Protein AF-A0A2V7HN16-F1 (afdb_monomer)

Solvent-accessible surface area (backbone atoms only — not comparable to full-atom values): 4955 Å² total; per-residue (Å²): 98,71,66,51,52,50,54,51,48,52,31,58,76,68,67,40,53,63,96,48,72,67,45,17,45,51,34,31,35,74,72,62,70,34,51,74,68,55,38,57,51,50,54,52,46,52,51,50,36,55,48,56,74,75,41,102,61,86,76,51,70,67,59,52,49,54,53,49,56,49,54,49,51,49,47,35,63,66,53,50,51,57,54,56,72,75,103

Nearest PDB structures (foldseek):
  7aer-assembly1_B  TM=6.075E-01  e=2.636E-01  Shewanella oneidensis MR-1
  6m6u-assembly1_D  TM=5.227E-01  e=3.562E-01  Shewanella oneidensis MR-1
  6m6u-assembly1_I  TM=5.531E-01  e=6.124E-01  Shewanella oneidensis MR-1
  7bxo-assembly1_C  TM=5.772E-01  e=8.275E-01  Shewanella oneidensis MR-1
  1ylm-assembly1_B  TM=6.846E-01  e=1.922E+00  Bacillus subtilis subsp. subtilis str. 168

Mean predicted aligned error: 4.75 Å

Sequence (87 aa):
MGIRAIIEAVCRDRNASGEDLF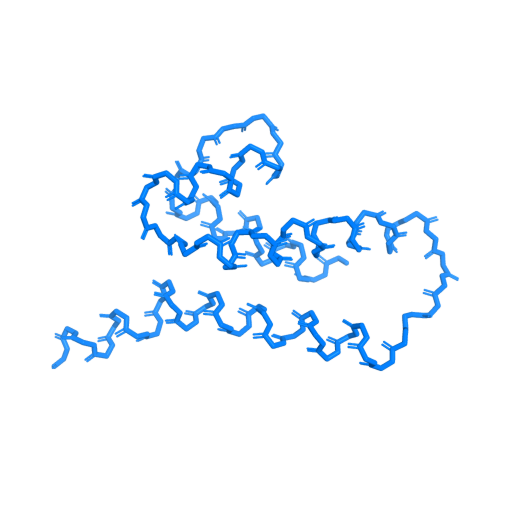EKINDLLAQGVLTKDGSDILHRLRVLGNNAAHEIKAHSATELTLAMDVAEHLLQAVYILPFHAKR

Structure (mmCIF, N/CA/C/O backbone):
data_AF-A0A2V7HN16-F1
#
_entry.id   AF-A0A2V7HN16-F1
#
loop_
_atom_site.group_PDB
_atom_site.id
_atom_site.type_symbol
_atom_site.label_atom_id
_atom_site.label_alt_id
_atom_site.label_comp_id
_atom_site.label_asym_id
_atom_site.label_entity_id
_atom_site.label_seq_id
_atom_site.pdbx_PDB_ins_code
_atom_site.Cartn_x
_atom_site.Cartn_y
_atom_site.Cartn_z
_atom_site.occupancy
_atom_site.B_iso_or_equiv
_atom_site.auth_seq_id
_atom_site.auth_comp_id
_atom_site.auth_asym_id
_atom_site.auth_atom_id
_atom_site.pdbx_PDB_model_num
ATOM 1 N N . MET A 1 1 ? -0.890 -4.298 -13.849 1.00 60.72 1 MET A N 1
ATOM 2 C CA . MET A 1 1 ? -2.371 -4.274 -13.747 1.00 60.72 1 MET A CA 1
ATOM 3 C C . MET A 1 1 ? -2.908 -4.985 -12.497 1.00 60.72 1 MET A C 1
ATOM 5 O O . MET A 1 1 ? -3.565 -4.316 -11.714 1.00 60.72 1 MET A O 1
ATOM 9 N N . GLY A 1 2 ? -2.610 -6.270 -12.241 1.00 78.88 2 GLY A N 1
ATOM 10 C CA . GLY A 1 2 ? -3.234 -7.030 -11.133 1.00 78.88 2 GLY A CA 1
ATOM 11 C C . GLY A 1 2 ? -3.068 -6.444 -9.719 1.00 78.88 2 GLY A C 1
ATOM 12 O O . GLY A 1 2 ? -4.048 -6.261 -9.011 1.00 78.88 2 GLY A O 1
ATOM 13 N N . ILE A 1 3 ? -1.850 -6.071 -9.321 1.00 79.94 3 ILE A N 1
ATOM 14 C CA . ILE A 1 3 ? -1.573 -5.580 -7.953 1.00 79.94 3 ILE A CA 1
ATOM 15 C C . ILE A 1 3 ? -2.226 -4.228 -7.689 1.00 79.94 3 ILE A C 1
ATOM 17 O O . ILE A 1 3 ? -2.816 -4.014 -6.637 1.00 79.94 3 ILE A O 1
ATOM 21 N N . ARG A 1 4 ? -2.188 -3.325 -8.673 1.00 84.12 4 ARG A N 1
ATOM 22 C CA . ARG A 1 4 ? -2.870 -2.035 -8.572 1.00 84.12 4 ARG A CA 1
ATOM 23 C C . ARG A 1 4 ? -4.375 -2.216 -8.354 1.00 84.12 4 ARG A C 1
ATOM 25 O O . ARG A 1 4 ? -4.937 -1.534 -7.507 1.00 84.12 4 ARG A O 1
ATOM 32 N N . ALA A 1 5 ? -4.996 -3.159 -9.066 1.00 88.00 5 ALA A N 1
ATOM 33 C CA . ALA A 1 5 ? -6.414 -3.463 -8.896 1.00 88.00 5 ALA A CA 1
ATOM 34 C C . ALA A 1 5 ? -6.731 -3.979 -7.481 1.00 88.00 5 ALA A C 1
ATOM 36 O O . ALA A 1 5 ? -7.763 -3.615 -6.927 1.00 88.00 5 ALA A O 1
ATOM 37 N N . ILE A 1 6 ? -5.834 -4.763 -6.869 1.00 88.06 6 ILE A N 1
ATOM 38 C CA . ILE A 1 6 ? -5.973 -5.189 -5.467 1.00 88.06 6 ILE A CA 1
ATOM 39 C C . ILE A 1 6 ? -5.949 -3.971 -4.538 1.00 88.06 6 ILE A C 1
ATOM 41 O O . ILE A 1 6 ? -6.846 -3.823 -3.714 1.00 88.06 6 ILE A O 1
ATOM 45 N N . ILE A 1 7 ? -4.975 -3.069 -4.696 1.00 89.00 7 ILE A N 1
ATOM 46 C CA . ILE A 1 7 ? -4.880 -1.858 -3.864 1.00 89.00 7 ILE A CA 1
ATOM 47 C C . ILE A 1 7 ? -6.147 -1.003 -4.017 1.00 89.00 7 ILE A C 1
ATOM 49 O O . ILE A 1 7 ? -6.719 -0.562 -3.022 1.00 89.00 7 ILE A O 1
ATOM 53 N N . GLU A 1 8 ? -6.625 -0.806 -5.247 1.00 91.19 8 GLU A N 1
ATOM 54 C CA . GLU A 1 8 ? -7.860 -0.063 -5.525 1.00 91.19 8 GLU A CA 1
ATOM 55 C C . GLU A 1 8 ? -9.100 -0.728 -4.911 1.00 91.19 8 GLU A C 1
ATOM 57 O O . GLU A 1 8 ? -9.960 -0.029 -4.369 1.00 91.19 8 GLU A O 1
ATOM 62 N N . ALA A 1 9 ? -9.186 -2.061 -4.950 1.00 91.75 9 ALA A N 1
ATOM 63 C CA . ALA A 1 9 ? -10.269 -2.813 -4.325 1.00 91.75 9 ALA A CA 1
ATOM 64 C C . ALA A 1 9 ? -10.276 -2.627 -2.801 1.00 91.75 9 ALA A C 1
ATOM 66 O O . ALA A 1 9 ? -11.331 -2.342 -2.238 1.00 91.75 9 ALA A O 1
ATOM 67 N N . VAL A 1 10 ? -9.108 -2.696 -2.152 1.00 91.31 10 VAL A N 1
ATOM 68 C CA . VAL A 1 10 ? -8.977 -2.432 -0.709 1.00 91.31 10 VAL A CA 1
ATOM 69 C C . VAL A 1 10 ? -9.364 -0.996 -0.370 1.00 91.31 10 VAL A C 1
ATOM 71 O O . VAL A 1 10 ? -10.124 -0.775 0.569 1.00 91.31 10 VAL A O 1
ATOM 74 N N . CYS A 1 11 ? -8.898 -0.016 -1.152 1.00 93.81 11 CYS A N 1
ATOM 75 C CA . CYS A 1 11 ? -9.277 1.385 -0.963 1.00 93.81 11 CYS A CA 1
ATOM 76 C C . CYS A 1 11 ? -10.800 1.557 -1.027 1.00 93.81 11 CYS A C 1
ATOM 78 O O . CYS A 1 11 ? -11.382 2.222 -0.177 1.00 93.81 11 CYS A O 1
ATOM 80 N N . ARG A 1 12 ? -11.461 0.929 -2.008 1.00 94.25 12 ARG A N 1
ATOM 81 C CA . ARG A 1 12 ? -12.921 0.994 -2.151 1.00 94.25 12 ARG A CA 1
ATOM 82 C C . ARG A 1 12 ? -13.646 0.328 -0.982 1.00 94.25 12 ARG A C 1
ATOM 84 O O . ARG A 1 12 ? -14.577 0.916 -0.448 1.00 94.25 12 ARG A O 1
ATOM 91 N N . ASP A 1 13 ? -13.231 -0.870 -0.593 1.00 94.50 13 ASP A N 1
ATOM 92 C CA . ASP A 1 13 ? -13.848 -1.627 0.502 1.00 94.50 13 ASP A CA 1
ATOM 93 C C . ASP A 1 13 ? -13.737 -0.902 1.853 1.00 94.50 13 ASP A C 1
ATOM 95 O O . ASP A 1 13 ? -14.660 -0.907 2.666 1.00 94.50 13 ASP A O 1
ATOM 99 N N . ARG A 1 14 ? -12.625 -0.196 2.065 1.00 93.00 14 ARG A N 1
ATOM 100 C CA . ARG A 1 14 ? -12.388 0.629 3.254 1.00 93.00 14 ARG A CA 1
ATOM 101 C C . ARG A 1 14 ? -12.921 2.054 3.144 1.00 93.00 14 ARG A C 1
ATOM 103 O O . ARG A 1 14 ? -12.672 2.852 4.038 1.00 93.00 14 ARG A O 1
ATOM 110 N N . ASN A 1 15 ? -13.684 2.367 2.094 1.00 95.00 15 ASN A N 1
ATOM 111 C CA . ASN A 1 15 ? -14.226 3.705 1.839 1.00 95.00 15 ASN A CA 1
ATOM 112 C C . ASN A 1 15 ? -13.148 4.802 1.907 1.00 95.00 15 ASN A C 1
ATOM 114 O O . ASN A 1 15 ? -13.390 5.886 2.434 1.00 95.00 15 ASN A O 1
ATOM 118 N N . ALA A 1 16 ? -11.951 4.507 1.392 1.00 96.44 16 ALA A N 1
ATOM 119 C CA . ALA A 1 16 ? -10.859 5.464 1.336 1.00 96.44 16 ALA A CA 1
ATOM 120 C C . ALA A 1 16 ? -11.235 6.651 0.439 1.00 96.44 16 ALA A C 1
ATOM 122 O O . ALA A 1 16 ? -11.659 6.472 -0.710 1.00 96.44 16 ALA A O 1
ATOM 123 N N . SER A 1 17 ? -11.061 7.854 0.970 1.00 95.75 17 SER A N 1
ATOM 124 C 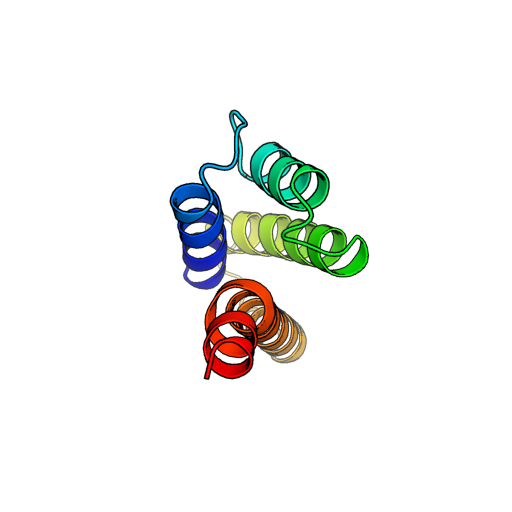CA . SER A 1 17 ? -11.341 9.122 0.302 1.00 95.75 17 SER A CA 1
ATOM 125 C C . SER A 1 17 ? -10.148 9.590 -0.538 1.00 95.75 17 SER A C 1
ATOM 127 O O . SER A 1 17 ? -9.002 9.253 -0.251 1.00 95.75 17 SER A O 1
ATOM 129 N N . GLY A 1 18 ? -10.419 10.362 -1.592 1.00 95.81 18 GLY A N 1
ATOM 130 C CA . GLY A 1 18 ? -9.395 10.928 -2.475 1.00 95.81 18 GLY A CA 1
ATOM 131 C C . GLY A 1 18 ? -9.718 10.776 -3.960 1.00 95.81 18 GLY A C 1
ATOM 132 O O . GLY A 1 18 ? -10.433 9.855 -4.373 1.00 95.81 18 GLY A O 1
ATOM 133 N N . GLU A 1 19 ? -9.181 11.683 -4.768 1.00 93.44 19 GLU A N 1
ATOM 134 C CA . GLU A 1 19 ? -9.392 11.736 -6.217 1.00 93.44 19 GLU A CA 1
ATOM 135 C C . GLU A 1 19 ? -8.553 10.685 -6.954 1.00 93.44 19 GLU A C 1
ATOM 137 O O . GLU A 1 19 ? -8.983 10.131 -7.970 1.00 93.44 19 GLU A O 1
ATOM 142 N N . ASP A 1 20 ? -7.392 10.326 -6.404 1.00 93.62 20 ASP A N 1
ATOM 143 C CA . ASP A 1 20 ? -6.482 9.352 -6.992 1.00 93.62 20 ASP A CA 1
ATOM 144 C C . ASP A 1 20 ? -6.028 8.263 -6.004 1.00 93.62 20 ASP A C 1
ATOM 146 O O . ASP A 1 20 ? -6.416 8.209 -4.836 1.00 93.62 20 ASP A O 1
ATOM 150 N N . LEU A 1 21 ? -5.224 7.318 -6.500 1.00 92.75 21 LEU A N 1
ATOM 151 C CA . LEU A 1 21 ? -4.725 6.217 -5.677 1.00 92.75 21 LEU A CA 1
ATOM 152 C C . LEU A 1 21 ? -3.699 6.682 -4.631 1.00 92.75 21 LEU A C 1
ATOM 154 O O . LEU A 1 21 ? -3.529 6.011 -3.620 1.00 92.75 21 LEU A O 1
ATOM 158 N N . PHE A 1 22 ? -3.005 7.799 -4.862 1.00 95.06 22 PHE A N 1
ATOM 159 C CA . PHE A 1 22 ? -2.065 8.350 -3.890 1.00 9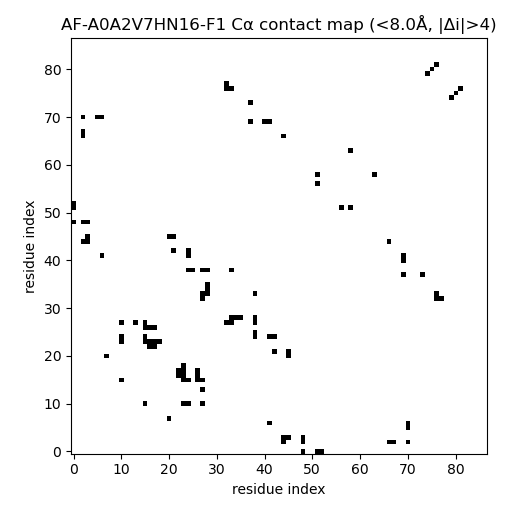5.06 22 PHE A CA 1
ATOM 160 C C . PHE A 1 22 ? -2.820 8.868 -2.661 1.00 95.06 22 PHE A C 1
ATOM 162 O O . PHE A 1 22 ? -2.501 8.484 -1.536 1.00 95.06 22 PHE A O 1
ATOM 169 N N . GLU A 1 23 ? -3.857 9.671 -2.876 1.00 97.31 23 GLU A N 1
ATOM 170 C CA . GLU A 1 23 ? -4.698 10.201 -1.805 1.00 97.31 23 GLU A CA 1
ATOM 171 C C . GLU A 1 23 ? -5.403 9.084 -1.037 1.00 97.31 23 GLU A C 1
ATOM 173 O O . GLU A 1 23 ? -5.341 9.059 0.189 1.00 97.31 23 GLU A O 1
ATOM 178 N N . LYS A 1 24 ? -5.951 8.087 -1.741 1.00 96.62 24 LYS A N 1
ATOM 179 C CA . LYS A 1 24 ? -6.603 6.932 -1.103 1.00 96.62 24 LYS A CA 1
ATOM 180 C C . LYS A 1 24 ? -5.660 6.123 -0.214 1.00 96.62 24 LYS A C 1
ATOM 182 O O . LYS A 1 24 ? -6.056 5.706 0.868 1.00 96.62 24 LYS A O 1
ATOM 187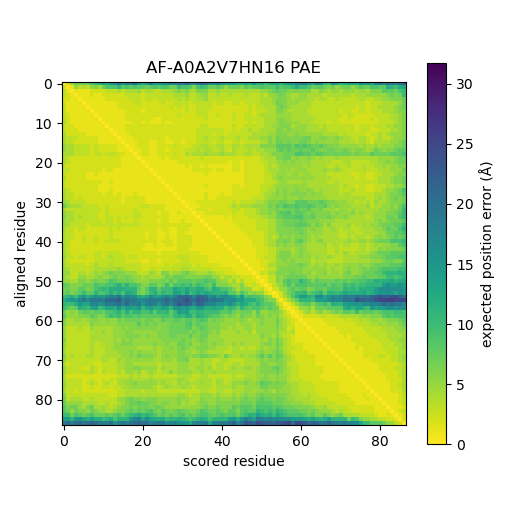 N N . ILE A 1 25 ? -4.409 5.909 -0.632 1.00 94.06 25 ILE A N 1
ATOM 188 C CA . ILE A 1 25 ? -3.410 5.223 0.207 1.00 94.06 25 ILE A CA 1
ATOM 189 C C . ILE A 1 25 ? -3.120 6.042 1.475 1.00 94.06 25 ILE A C 1
ATOM 191 O O . ILE A 1 25 ? -3.026 5.472 2.562 1.00 94.06 25 ILE A O 1
ATOM 195 N N . ASN A 1 26 ? -3.013 7.368 1.357 1.00 96.25 26 ASN A N 1
ATOM 196 C CA . ASN A 1 26 ? -2.799 8.237 2.516 1.00 96.25 26 ASN A CA 1
ATOM 197 C C . ASN A 1 26 ? -4.009 8.253 3.456 1.00 96.25 26 ASN A C 1
ATOM 199 O O . ASN A 1 26 ? -3.834 8.285 4.672 1.00 96.25 26 ASN A O 1
ATOM 203 N N . ASP A 1 27 ? -5.222 8.189 2.913 1.00 97.12 27 ASP A N 1
ATOM 204 C CA . ASP A 1 27 ? -6.437 8.111 3.716 1.00 97.12 27 ASP A CA 1
ATOM 205 C C . ASP A 1 27 ? -6.497 6.796 4.509 1.00 97.12 27 ASP A C 1
ATOM 207 O O . ASP A 1 27 ? -6.755 6.811 5.707 1.00 97.12 27 ASP A O 1
ATOM 211 N N . LEU A 1 28 ? -6.120 5.660 3.909 1.00 93.19 28 LEU A N 1
ATOM 212 C CA . LEU A 1 28 ? -6.004 4.389 4.638 1.00 93.19 28 LEU A CA 1
ATOM 213 C C . LEU A 1 28 ? -4.993 4.445 5.797 1.00 93.19 28 LEU A C 1
ATOM 215 O O . LEU A 1 28 ? -5.215 3.828 6.841 1.00 93.19 28 LEU A O 1
ATOM 219 N N . LEU A 1 29 ? -3.887 5.178 5.632 1.00 94.00 29 LEU A N 1
ATOM 220 C CA . LEU A 1 29 ? -2.945 5.441 6.723 1.00 94.00 29 LEU A CA 1
ATOM 221 C C . LEU A 1 29 ? -3.594 6.300 7.819 1.00 94.00 29 LEU A C 1
ATOM 223 O O . LEU A 1 29 ? -3.469 5.976 8.998 1.00 94.00 29 LEU A O 1
ATOM 227 N N . ALA A 1 30 ? -4.314 7.360 7.447 1.00 95.62 30 ALA A N 1
ATOM 228 C CA . ALA A 1 30 ? -5.008 8.235 8.395 1.00 95.62 30 ALA A CA 1
ATOM 229 C C . ALA A 1 30 ? -6.117 7.503 9.175 1.00 95.62 30 ALA A C 1
ATOM 231 O O . ALA A 1 30 ? -6.308 7.757 10.362 1.00 95.62 30 ALA A O 1
ATOM 232 N N . GLN A 1 31 ? -6.797 6.547 8.538 1.00 91.94 31 GLN A N 1
ATOM 233 C CA . GLN A 1 31 ? -7.785 5.669 9.168 1.00 91.94 31 GLN A CA 1
ATOM 234 C C . GLN A 1 31 ? -7.163 4.598 10.086 1.00 91.94 31 GLN A C 1
ATOM 236 O O . GLN A 1 31 ? -7.890 3.862 10.753 1.00 91.94 31 GLN A O 1
ATOM 241 N N . GLY A 1 32 ? -5.832 4.463 10.109 1.00 89.50 32 GLY A N 1
ATOM 242 C CA . GLY A 1 32 ? -5.130 3.426 10.871 1.00 89.50 32 GLY A CA 1
ATOM 243 C C . GLY A 1 32 ? -5.246 2.021 10.271 1.00 89.50 32 GLY A C 1
ATOM 244 O O . GLY A 1 32 ? -4.903 1.043 10.932 1.00 89.50 32 GLY A O 1
ATOM 245 N N . VAL A 1 33 ? -5.721 1.902 9.026 1.00 87.19 33 VAL A N 1
ATOM 246 C CA . VAL A 1 33 ? -5.779 0.627 8.292 1.00 87.19 33 VAL A CA 1
ATOM 247 C C . VAL A 1 33 ? -4.375 0.183 7.873 1.00 87.19 33 VAL A C 1
ATOM 249 O O . VAL A 1 33 ? -4.087 -1.012 7.840 1.00 87.19 33 VAL A O 1
ATOM 252 N N . LEU A 1 34 ? -3.499 1.141 7.560 1.00 86.56 34 LEU A N 1
ATOM 253 C CA . LEU A 1 34 ? -2.106 0.900 7.194 1.00 86.56 34 LEU A CA 1
ATOM 254 C C . LEU A 1 34 ? -1.148 1.428 8.256 1.00 86.56 34 LEU A C 1
ATOM 256 O O . LEU A 1 34 ? -1.402 2.439 8.905 1.00 86.56 34 LEU A O 1
ATOM 260 N N . THR A 1 35 ? 0.013 0.787 8.355 1.00 85.69 35 THR A N 1
ATOM 261 C CA . THR A 1 35 ? 1.188 1.385 8.993 1.00 85.69 35 THR A CA 1
ATOM 262 C C . THR A 1 35 ? 1.867 2.367 8.036 1.00 85.69 35 THR A C 1
ATOM 264 O O . THR A 1 35 ? 1.640 2.336 6.821 1.00 85.69 35 THR A O 1
ATOM 267 N N . LYS A 1 36 ? 2.747 3.224 8.570 1.00 88.38 36 LYS A N 1
ATOM 268 C CA . LYS A 1 36 ? 3.543 4.150 7.753 1.00 88.38 36 LYS A CA 1
ATOM 269 C C . LYS A 1 36 ? 4.365 3.409 6.692 1.00 88.38 36 LYS A C 1
ATOM 271 O O . LYS A 1 36 ? 4.287 3.759 5.516 1.00 88.38 36 LYS A O 1
ATOM 276 N N . ASP A 1 37 ? 5.050 2.343 7.095 1.00 82.94 37 ASP A N 1
ATOM 277 C CA . ASP A 1 37 ? 5.832 1.506 6.181 1.00 82.94 37 ASP A CA 1
ATOM 278 C C . ASP A 1 37 ? 4.942 0.868 5.107 1.00 82.94 37 ASP A C 1
ATOM 280 O O . ASP A 1 37 ? 5.275 0.908 3.924 1.00 82.94 37 ASP A O 1
ATOM 284 N N . GLY A 1 38 ? 3.762 0.360 5.485 1.00 83.19 38 GLY A N 1
ATOM 285 C CA . GLY A 1 38 ? 2.794 -0.189 4.533 1.00 83.19 38 GLY A CA 1
ATOM 286 C C . GLY A 1 38 ? 2.358 0.838 3.484 1.00 83.19 38 GLY A C 1
ATOM 287 O O . GLY A 1 38 ? 2.380 0.550 2.288 1.00 83.19 38 GLY A O 1
ATOM 288 N N . SER A 1 39 ? 2.039 2.063 3.909 1.00 89.06 39 SER A N 1
ATOM 289 C CA . SER A 1 39 ? 1.693 3.166 3.003 1.00 89.06 39 SER A CA 1
ATOM 290 C C . SER A 1 39 ? 2.835 3.512 2.040 1.00 89.06 39 SER A C 1
ATOM 292 O O . SER A 1 39 ? 2.601 3.684 0.843 1.00 89.06 39 SER A O 1
ATOM 294 N N . ASP A 1 40 ? 4.071 3.612 2.531 1.00 88.94 40 ASP A N 1
ATOM 295 C CA . ASP A 1 40 ? 5.228 3.992 1.709 1.00 88.94 40 ASP A CA 1
ATOM 296 C C . ASP A 1 40 ? 5.544 2.933 0.646 1.00 88.94 40 ASP A C 1
ATOM 298 O O . ASP A 1 40 ? 5.897 3.249 -0.495 1.00 88.94 40 ASP A O 1
ATOM 302 N N . ILE A 1 41 ? 5.359 1.663 0.991 1.00 83.62 41 ILE A N 1
ATOM 303 C CA . ILE A 1 41 ? 5.501 0.554 0.059 1.00 83.62 41 ILE A CA 1
ATOM 304 C C . ILE A 1 41 ? 4.382 0.581 -0.999 1.00 83.62 41 ILE A C 1
ATOM 306 O O . ILE A 1 41 ? 4.673 0.469 -2.194 1.00 83.62 41 ILE A O 1
ATOM 310 N N . LEU A 1 42 ? 3.116 0.781 -0.612 1.00 88.50 42 LEU A N 1
ATOM 311 C CA . LEU A 1 42 ? 2.011 0.875 -1.577 1.00 88.50 42 LEU A CA 1
ATOM 312 C C . LEU A 1 42 ? 2.201 2.034 -2.56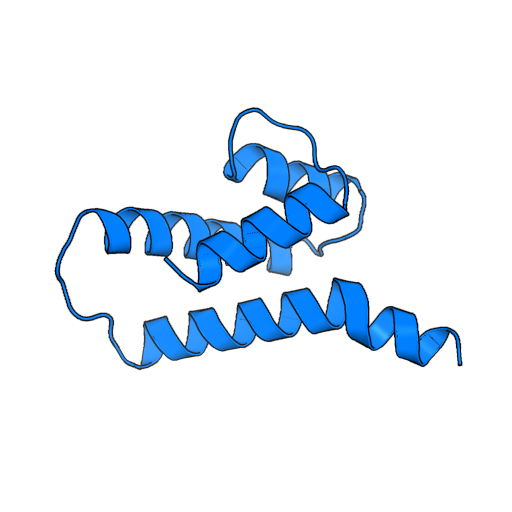2 1.00 88.50 42 LEU A C 1
ATOM 314 O O . LEU A 1 42 ? 1.887 1.891 -3.746 1.00 88.50 42 LEU A O 1
ATOM 318 N N . HIS A 1 43 ? 2.788 3.150 -2.123 1.00 90.25 43 HIS A N 1
ATOM 319 C CA . HIS A 1 43 ? 3.157 4.250 -3.016 1.00 90.25 43 HIS A CA 1
ATOM 320 C C . HIS A 1 43 ? 4.191 3.844 -4.064 1.00 90.25 43 HIS A C 1
ATOM 322 O O . HIS A 1 43 ? 4.054 4.225 -5.229 1.00 90.25 43 HIS A O 1
ATOM 328 N N . ARG A 1 44 ? 5.190 3.033 -3.697 1.00 84.56 44 ARG A N 1
ATOM 329 C CA . ARG A 1 44 ? 6.165 2.490 -4.659 1.00 84.56 44 ARG A CA 1
ATOM 330 C C . ARG A 1 44 ? 5.485 1.570 -5.672 1.00 84.56 44 ARG A C 1
ATOM 332 O O . ARG A 1 44 ? 5.760 1.673 -6.866 1.00 84.56 44 ARG A O 1
ATOM 339 N N . LEU A 1 45 ? 4.545 0.736 -5.230 1.00 84.31 45 LEU A N 1
ATOM 340 C CA . LEU A 1 45 ? 3.791 -0.154 -6.119 1.00 84.31 45 LEU A CA 1
ATOM 341 C C . LEU A 1 45 ? 2.814 0.574 -7.032 1.00 84.31 45 LEU A C 1
ATOM 343 O O . LEU A 1 45 ? 2.649 0.178 -8.183 1.00 84.31 45 LEU A O 1
ATOM 347 N N . ARG A 1 46 ? 2.198 1.660 -6.560 1.00 86.44 46 ARG A N 1
ATOM 348 C CA . ARG A 1 46 ? 1.389 2.554 -7.396 1.00 86.44 46 ARG A CA 1
ATOM 349 C C . ARG A 1 46 ? 2.214 3.092 -8.564 1.00 86.44 46 ARG A C 1
ATOM 351 O O . ARG A 1 46 ? 1.739 3.069 -9.699 1.00 86.44 46 ARG A O 1
ATOM 358 N N . VAL A 1 47 ? 3.440 3.545 -8.291 1.00 83.50 47 VAL A N 1
ATOM 359 C CA . VAL A 1 47 ? 4.375 4.033 -9.318 1.00 83.50 47 VAL A CA 1
ATOM 360 C C . VAL A 1 47 ? 4.794 2.900 -10.253 1.00 83.50 47 VAL A C 1
ATOM 362 O O . VAL A 1 47 ? 4.674 3.050 -11.466 1.00 83.50 47 VAL A O 1
ATOM 365 N N . LEU A 1 48 ? 5.188 1.741 -9.711 1.00 79.12 48 LEU A N 1
ATOM 366 C CA . LEU A 1 48 ? 5.547 0.567 -10.513 1.00 79.12 48 LEU A CA 1
ATOM 367 C C . LEU A 1 48 ? 4.400 0.153 -11.445 1.00 79.12 48 LEU A C 1
ATOM 369 O O . LEU A 1 48 ? 4.616 -0.057 -12.632 1.00 79.12 48 LEU A O 1
ATOM 373 N N . GLY A 1 49 ? 3.168 0.095 -10.934 1.00 77.25 49 GLY A N 1
ATOM 374 C CA . GLY A 1 49 ? 1.979 -0.260 -11.704 1.00 77.25 49 GLY A CA 1
ATOM 375 C C . GLY A 1 49 ? 1.625 0.753 -12.795 1.00 77.25 49 GLY A C 1
ATOM 376 O O . GLY A 1 49 ? 1.156 0.345 -13.855 1.00 77.25 49 GLY A O 1
ATOM 377 N N . ASN A 1 50 ? 1.866 2.047 -12.559 1.00 78.31 50 ASN A N 1
ATOM 378 C CA . ASN A 1 50 ? 1.726 3.091 -13.580 1.00 78.31 50 ASN A CA 1
ATOM 379 C C . ASN A 1 50 ? 2.768 2.939 -14.691 1.00 78.31 50 ASN A C 1
ATOM 381 O O . ASN A 1 50 ? 2.429 3.069 -15.864 1.00 78.31 50 ASN A O 1
ATOM 385 N N . ASN A 1 51 ? 4.017 2.645 -14.333 1.00 72.56 51 ASN A N 1
ATOM 386 C CA . ASN A 1 51 ? 5.088 2.448 -15.307 1.00 72.56 51 ASN A CA 1
ATOM 387 C C . ASN A 1 51 ? 4.852 1.166 -16.118 1.00 72.56 51 ASN A C 1
ATOM 389 O O . ASN A 1 51 ? 4.955 1.188 -17.338 1.00 72.56 51 ASN A O 1
ATOM 393 N N . ALA A 1 52 ? 4.417 0.088 -15.459 1.00 70.81 52 ALA A N 1
ATOM 394 C CA . ALA A 1 52 ? 4.046 -1.186 -16.078 1.00 70.81 52 ALA A CA 1
ATOM 395 C C . ALA A 1 52 ? 2.919 -1.070 -17.118 1.00 70.81 52 ALA A C 1
ATOM 397 O O . ALA A 1 52 ? 2.825 -1.884 -18.030 1.00 70.81 52 ALA A O 1
ATOM 398 N N . ALA A 1 53 ? 2.012 -0.103 -16.946 1.00 68.94 53 ALA A N 1
ATOM 399 C CA . ALA A 1 53 ? 0.911 0.130 -17.878 1.00 68.94 53 ALA A CA 1
ATOM 400 C C . ALA A 1 53 ? 1.350 0.899 -19.137 1.00 68.94 53 ALA A C 1
ATOM 402 O O . ALA A 1 53 ? 0.681 0.803 -20.163 1.00 68.94 53 ALA A O 1
ATOM 403 N N . HIS A 1 54 ? 2.457 1.646 -19.061 1.00 67.00 54 HIS A N 1
ATOM 404 C CA . HIS A 1 54 ? 2.954 2.492 -20.148 1.00 67.00 54 HIS A CA 1
ATOM 405 C C . HIS A 1 54 ? 4.187 1.916 -20.858 1.00 67.00 54 HIS A C 1
ATOM 407 O O . HIS A 1 54 ? 4.363 2.154 -22.050 1.00 67.00 54 HIS A O 1
ATOM 413 N N . GLU A 1 55 ? 5.026 1.137 -20.170 1.00 61.22 55 GLU A N 1
ATOM 414 C CA . GLU A 1 55 ? 6.226 0.520 -20.734 1.00 61.22 55 GLU A CA 1
ATOM 415 C C . GLU A 1 55 ? 6.069 -1.002 -20.835 1.00 61.22 55 GLU A C 1
ATOM 417 O O . GLU A 1 55 ? 5.926 -1.700 -19.832 1.00 61.22 55 GLU A O 1
ATOM 422 N N . ILE A 1 56 ? 6.174 -1.546 -22.053 1.00 58.41 56 ILE A N 1
ATOM 423 C CA . ILE A 1 56 ? 6.273 -2.994 -22.306 1.00 58.41 56 ILE A CA 1
ATOM 424 C C . ILE A 1 56 ? 7.712 -3.444 -21.997 1.00 58.41 56 ILE A C 1
ATOM 426 O O . ILE A 1 56 ? 8.454 -3.896 -22.867 1.00 58.41 56 ILE A O 1
ATOM 430 N N . LYS A 1 57 ? 8.155 -3.256 -20.754 1.00 66.56 57 LYS A N 1
ATOM 431 C CA . LYS A 1 57 ? 9.397 -3.836 -20.239 1.00 66.56 57 LYS A CA 1
ATOM 432 C C . LYS A 1 57 ? 9.039 -4.944 -19.268 1.00 66.56 57 LYS A C 1
ATOM 434 O O . LYS A 1 57 ? 8.207 -4.764 -18.384 1.00 66.56 57 LYS A O 1
ATOM 439 N N . ALA A 1 58 ? 9.678 -6.098 -19.436 1.00 71.06 58 ALA A N 1
ATOM 440 C CA . ALA A 1 58 ? 9.568 -7.169 -18.461 1.00 71.06 58 ALA A CA 1
ATOM 441 C C . ALA A 1 58 ? 10.135 -6.678 -17.122 1.00 71.06 58 ALA A C 1
ATOM 443 O O . ALA A 1 58 ? 11.290 -6.252 -17.057 1.00 71.06 58 ALA A O 1
ATOM 444 N N . HIS A 1 59 ? 9.320 -6.728 -16.071 1.00 74.69 59 HIS A N 1
ATOM 445 C CA . HIS A 1 59 ? 9.793 -6.479 -14.714 1.00 74.69 59 HIS A CA 1
ATOM 446 C C . HIS A 1 59 ? 10.756 -7.579 -14.282 1.00 74.69 59 HIS A C 1
ATOM 448 O O . HIS A 1 59 ? 10.607 -8.746 -14.655 1.00 74.69 59 HIS A O 1
ATOM 454 N N . SER A 1 60 ? 11.736 -7.205 -13.468 1.00 82.44 60 SER A N 1
ATOM 455 C CA . SER A 1 60 ? 12.630 -8.166 -12.837 1.00 82.44 60 SER A CA 1
ATOM 456 C C . SER A 1 60 ? 11.863 -9.067 -11.864 1.00 82.44 60 SER A C 1
ATOM 458 O O . SER A 1 60 ? 10.845 -8.676 -11.287 1.00 82.44 60 SER A O 1
ATOM 460 N N . ALA A 1 61 ? 12.383 -10.274 -11.631 1.00 83.44 61 ALA A N 1
ATOM 461 C CA . ALA A 1 61 ? 11.831 -11.177 -10.623 1.00 83.44 61 ALA A CA 1
ATOM 462 C C . ALA A 1 61 ? 11.749 -10.499 -9.243 1.00 83.44 61 ALA A C 1
ATOM 464 O O . ALA A 1 61 ? 10.753 -10.645 -8.549 1.00 83.44 61 ALA A O 1
ATOM 465 N N . THR A 1 62 ? 12.749 -9.689 -8.883 1.00 82.19 62 THR A N 1
ATOM 466 C CA . THR A 1 62 ? 12.781 -8.941 -7.620 1.00 82.19 62 THR A CA 1
ATOM 467 C C . THR A 1 62 ? 11.623 -7.953 -7.490 1.00 82.19 62 THR A C 1
ATOM 469 O O . THR A 1 62 ? 10.995 -7.891 -6.437 1.00 82.19 62 THR A O 1
ATOM 472 N N . GLU A 1 63 ? 11.312 -7.197 -8.546 1.00 76.56 63 GLU A N 1
ATOM 473 C CA . GLU A 1 63 ? 10.182 -6.259 -8.536 1.00 76.56 63 GLU A CA 1
ATOM 474 C C . GLU A 1 63 ? 8.844 -6.991 -8.424 1.00 76.56 63 GLU A C 1
ATOM 476 O O . GLU A 1 63 ? 7.964 -6.546 -7.689 1.00 76.56 63 GLU A O 1
ATOM 481 N N . LEU A 1 64 ? 8.695 -8.122 -9.121 1.00 82.38 64 LEU A N 1
ATOM 482 C CA . LEU A 1 64 ? 7.484 -8.940 -9.056 1.00 82.38 64 LEU A CA 1
ATOM 483 C C . LEU A 1 64 ? 7.290 -9.560 -7.669 1.00 82.38 64 LEU A C 1
ATOM 485 O O . LEU A 1 64 ? 6.190 -9.471 -7.126 1.00 82.38 64 LEU A O 1
ATOM 489 N N . THR A 1 65 ? 8.343 -10.136 -7.083 1.00 84.25 65 THR A N 1
ATOM 490 C CA . THR A 1 65 ? 8.305 -10.707 -5.729 1.00 84.25 65 THR A CA 1
ATOM 491 C C . THR A 1 65 ? 7.961 -9.641 -4.700 1.00 84.25 65 THR A C 1
ATOM 493 O O . THR A 1 65 ? 7.007 -9.820 -3.951 1.00 84.25 65 THR A O 1
ATOM 496 N N . LEU A 1 66 ? 8.641 -8.489 -4.733 1.00 79.44 66 LEU A N 1
ATOM 497 C CA . LEU A 1 66 ? 8.333 -7.379 -3.832 1.00 79.44 66 LEU A CA 1
ATOM 498 C C . LEU A 1 66 ? 6.864 -6.961 -3.952 1.00 79.44 66 LEU A C 1
ATOM 500 O O . LEU A 1 66 ? 6.196 -6.696 -2.961 1.00 79.44 66 LEU A O 1
ATOM 504 N N . ALA A 1 67 ? 6.341 -6.901 -5.171 1.00 79.56 67 ALA A N 1
ATOM 505 C CA . ALA A 1 67 ? 4.967 -6.496 -5.386 1.00 79.56 67 ALA A CA 1
ATOM 506 C C . ALA A 1 67 ? 3.950 -7.539 -4.871 1.00 79.56 67 ALA A C 1
ATOM 508 O O . ALA A 1 67 ? 2.902 -7.151 -4.346 1.00 79.56 67 ALA A O 1
ATOM 509 N N . MET A 1 68 ? 4.259 -8.836 -4.976 1.00 85.25 68 MET A N 1
ATOM 510 C CA . MET A 1 68 ? 3.457 -9.921 -4.393 1.00 85.25 68 MET A CA 1
ATOM 511 C C . MET A 1 68 ? 3.482 -9.898 -2.862 1.00 85.25 68 MET A C 1
ATOM 513 O O . MET A 1 68 ? 2.411 -9.891 -2.258 1.00 85.25 68 MET A O 1
ATOM 517 N N . ASP A 1 69 ? 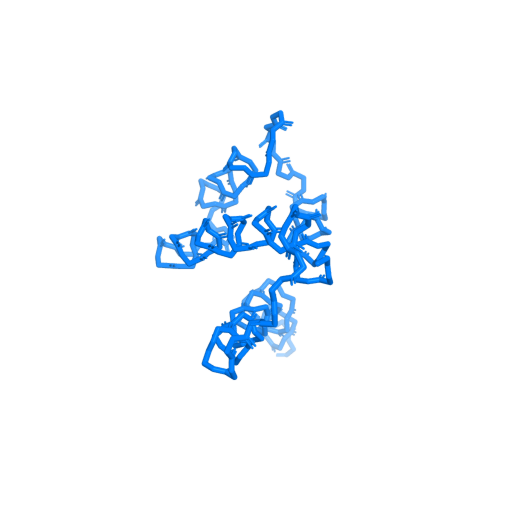4.664 -9.799 -2.247 1.00 84.19 69 ASP A N 1
ATOM 518 C CA . ASP A 1 69 ? 4.829 -9.802 -0.786 1.00 84.19 69 ASP A CA 1
ATOM 519 C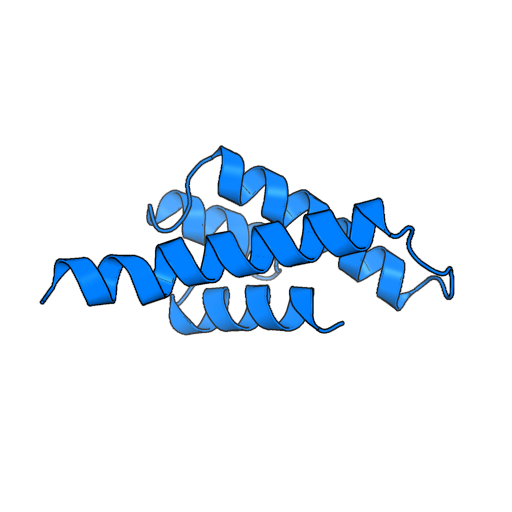 C . ASP A 1 69 ? 3.980 -8.716 -0.125 1.00 84.19 69 ASP A C 1
ATOM 521 O O . ASP A 1 69 ? 3.376 -8.904 0.929 1.00 84.19 69 ASP A O 1
ATOM 525 N N . VAL A 1 70 ? 3.901 -7.558 -0.764 1.00 77.44 70 VAL A N 1
ATOM 526 C CA . VAL A 1 70 ? 3.175 -6.407 -0.237 1.00 77.44 70 VAL A CA 1
ATOM 527 C C . VAL A 1 70 ? 1.675 -6.551 -0.426 1.00 77.44 70 VAL A C 1
ATOM 529 O O . VAL A 1 70 ? 0.916 -6.179 0.468 1.00 77.44 70 VAL A O 1
ATOM 532 N N . ALA A 1 71 ? 1.234 -7.074 -1.572 1.00 83.88 71 ALA A N 1
ATOM 533 C CA . ALA A 1 71 ? -0.176 -7.380 -1.776 1.00 83.88 71 ALA A CA 1
ATOM 534 C C . ALA A 1 71 ? -0.652 -8.400 -0.732 1.00 83.88 71 ALA A C 1
ATOM 536 O O . ALA A 1 71 ? -1.722 -8.227 -0.149 1.00 83.88 71 ALA A O 1
ATOM 537 N N . GLU A 1 72 ? 0.167 -9.411 -0.442 1.00 87.19 72 GLU A N 1
ATOM 538 C CA . GLU A 1 72 ? -0.110 -10.376 0.615 1.00 87.19 72 GLU A CA 1
ATOM 539 C C . GLU A 1 72 ? -0.153 -9.717 1.998 1.00 87.19 72 GLU A C 1
ATOM 541 O O . GLU A 1 72 ? -1.157 -9.867 2.693 1.00 87.19 72 GLU A O 1
ATOM 546 N N . HIS A 1 73 ? 0.852 -8.920 2.377 1.00 82.75 73 HIS A N 1
ATOM 547 C CA . HIS A 1 73 ? 0.847 -8.198 3.657 1.00 82.75 73 HIS A CA 1
ATOM 548 C C . HIS A 1 73 ? -0.376 -7.287 3.811 1.00 82.75 73 HIS A C 1
ATOM 550 O O . HIS A 1 73 ? -0.972 -7.233 4.888 1.00 82.75 73 HIS A O 1
ATOM 556 N N . LEU A 1 74 ? -0.786 -6.598 2.742 1.00 83.88 74 LEU A N 1
ATOM 557 C CA . LEU A 1 74 ? -1.986 -5.766 2.738 1.00 83.88 74 LEU A CA 1
ATOM 558 C C . LEU A 1 74 ? -3.235 -6.603 3.036 1.00 83.88 74 LEU A C 1
ATOM 560 O O . LEU A 1 74 ? -4.009 -6.269 3.930 1.00 83.88 74 LEU A O 1
ATOM 564 N N . LEU A 1 75 ? -3.430 -7.710 2.318 1.00 88.69 75 LEU A N 1
ATOM 565 C CA . LEU A 1 75 ? -4.583 -8.588 2.526 1.00 88.69 75 LEU A CA 1
ATOM 566 C C . LEU A 1 75 ? -4.556 -9.248 3.910 1.00 88.69 75 LEU A C 1
ATOM 568 O O . LEU A 1 75 ? -5.605 -9.386 4.548 1.00 88.69 75 LEU A O 1
ATOM 572 N N . GLN A 1 76 ? -3.367 -9.605 4.399 1.00 88.75 76 GLN A N 1
ATOM 573 C CA . GLN A 1 76 ? -3.181 -10.141 5.740 1.00 88.75 76 GLN A CA 1
ATOM 574 C C . GLN A 1 76 ? -3.608 -9.137 6.810 1.00 88.75 76 GLN A C 1
ATOM 576 O O . GLN A 1 76 ? -4.448 -9.467 7.647 1.00 88.75 76 GLN A O 1
ATOM 581 N N . ALA A 1 77 ? -3.085 -7.911 6.758 1.00 81.06 77 ALA A N 1
ATOM 582 C CA . ALA A 1 77 ? -3.394 -6.863 7.725 1.00 81.06 77 ALA A CA 1
ATOM 583 C C . ALA A 1 77 ? -4.870 -6.447 7.684 1.00 81.06 77 ALA A C 1
ATOM 585 O O . ALA A 1 77 ? -5.492 -6.243 8.724 1.00 81.06 77 ALA A O 1
ATOM 586 N N . VAL A 1 78 ? -5.443 -6.344 6.484 1.00 85.44 78 VAL A N 1
ATOM 587 C CA . VAL A 1 78 ? -6.787 -5.798 6.301 1.00 85.44 78 VAL A CA 1
ATOM 588 C C . VAL A 1 78 ? -7.872 -6.846 6.547 1.00 85.44 78 VAL A C 1
ATOM 590 O O . VAL A 1 78 ? -8.889 -6.518 7.155 1.00 85.44 78 VAL A O 1
ATOM 593 N N . TYR A 1 79 ? -7.700 -8.090 6.099 1.00 88.88 79 TYR A N 1
ATOM 594 C CA . TYR A 1 79 ? -8.781 -9.086 6.107 1.00 88.88 79 TYR A CA 1
ATOM 595 C C . TYR A 1 79 ? -8.473 -10.312 6.960 1.00 88.88 79 TYR A C 1
ATOM 597 O O . TYR A 1 79 ? -9.312 -10.717 7.764 1.00 88.88 79 TYR A O 1
ATOM 605 N N . ILE A 1 80 ? -7.289 -10.906 6.800 1.00 90.19 80 ILE A N 1
ATOM 606 C CA . ILE A 1 80 ? -7.006 -12.245 7.340 1.00 90.19 80 ILE A CA 1
ATOM 607 C C . ILE A 1 80 ? -6.733 -12.191 8.847 1.00 90.19 80 ILE A C 1
ATOM 609 O O . ILE A 1 80 ? -7.395 -12.886 9.618 1.00 90.19 80 ILE A O 1
ATOM 613 N N . LEU A 1 81 ? -5.799 -11.347 9.294 1.00 87.44 81 LEU A N 1
ATOM 614 C CA . LEU A 1 81 ? -5.449 -11.231 10.713 1.00 87.44 81 LEU A CA 1
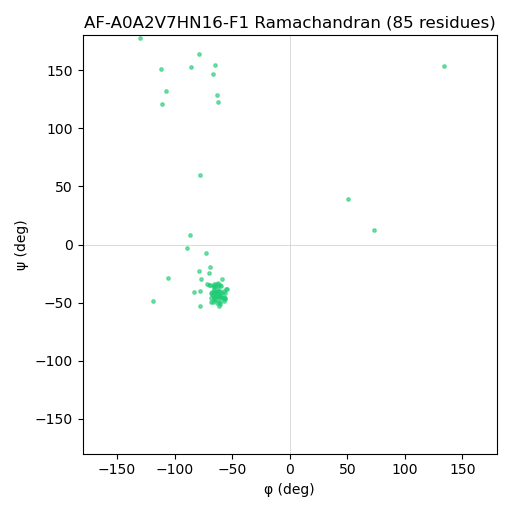ATOM 615 C C . LEU A 1 81 ? -6.627 -10.714 11.558 1.00 87.44 81 LEU A C 1
ATOM 617 O O . LEU A 1 81 ? -6.909 -11.331 12.587 1.00 87.44 81 LEU A O 1
ATOM 621 N N . PRO A 1 82 ? -7.390 -9.681 11.137 1.00 85.50 82 PRO A N 1
ATOM 622 C CA . PRO A 1 82 ? -8.588 -9.270 11.867 1.00 85.50 82 PRO A CA 1
ATOM 623 C C . PRO A 1 82 ? -9.669 -10.354 11.934 1.00 85.50 82 PRO A C 1
ATOM 625 O O . PRO A 1 82 ? -10.392 -10.424 12.925 1.00 85.50 82 PRO A O 1
ATOM 628 N N . PHE A 1 83 ? -9.801 -11.196 10.903 1.00 91.50 83 PHE A N 1
ATOM 629 C CA . PHE A 1 83 ? -10.720 -12.336 10.933 1.00 91.50 83 PHE A CA 1
ATOM 630 C C . PHE A 1 83 ? -10.270 -13.395 11.948 1.00 91.50 83 PHE A C 1
ATOM 632 O O . PHE A 1 83 ? -11.090 -13.879 12.725 1.00 91.50 83 PHE A O 1
ATOM 639 N N . HIS A 1 84 ? -8.974 -13.718 11.991 1.00 90.69 84 HIS A N 1
ATOM 640 C CA . HIS A 1 84 ? -8.423 -14.665 12.963 1.00 90.69 84 HIS A CA 1
ATOM 641 C C . HIS A 1 84 ? -8.511 -14.159 14.406 1.00 90.69 84 HIS A C 1
ATOM 643 O O . HIS A 1 84 ? -8.825 -14.941 15.292 1.00 90.69 84 HIS A O 1
ATOM 649 N N . ALA A 1 85 ? -8.290 -12.865 14.646 1.00 86.19 85 ALA A N 1
ATOM 650 C CA . ALA A 1 85 ? -8.348 -12.282 15.989 1.00 86.19 85 ALA A CA 1
ATOM 651 C C . ALA A 1 85 ? -9.767 -12.231 16.591 1.00 86.19 85 ALA A C 1
ATOM 653 O O . ALA A 1 85 ? -9.915 -12.074 17.798 1.00 86.19 85 ALA A O 1
ATOM 654 N N . LYS A 1 86 ? -10.811 -12.322 15.756 1.00 81.44 86 LYS A N 1
ATOM 655 C CA . LYS A 1 86 ? -12.223 -12.340 16.179 1.00 81.44 86 LYS A CA 1
ATOM 656 C C . LYS A 1 86 ? -12.761 -13.749 16.460 1.00 81.44 86 LYS A C 1
ATOM 658 O O . LYS A 1 86 ? -13.934 -13.869 16.812 1.00 81.44 86 LYS A O 1
ATOM 663 N N . ARG A 1 87 ? -11.953 -14.786 16.235 1.00 54.78 87 ARG A N 1
ATOM 664 C CA . ARG A 1 87 ? -12.294 -16.187 16.502 1.00 54.78 87 ARG A CA 1
ATOM 665 C C . ARG A 1 87 ? -11.829 -16.639 17.876 1.00 54.78 87 ARG A C 1
ATOM 667 O O . ARG A 1 87 ? -10.798 -16.121 18.349 1.00 54.78 87 ARG A O 1
#

Secondary structure (DSSP, 8-state):
-HHHHHHHHHHHHTT--SSSHHHHHHHHHHTTSS-HHHHHH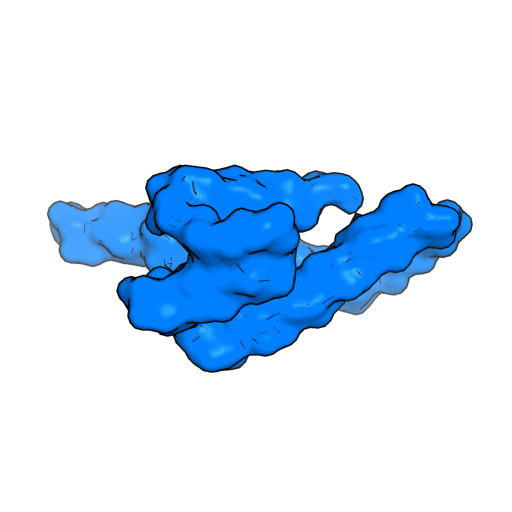HHHHHHHHHHHHH---PPPHHHHHHHHHHHHHHHIIIIIHHHHHT-

Radius of gyration: 13.2 Å; Cα contacts (8 Å, |Δi|>4): 60; chains: 1; bounding box: 27×28×39 Å

Foldseek 3Di:
DVLVVLLVVLLVVVVQDDPDSLSSLVSCVVVVLDDPVLSVLVVVVVVVVVCVVVDPDDDDPVVVVSSVVSSVVSCCSNPVVVVVVVD

pLDDT: mean 85.02, std 9.15, range [54.78, 97.31]